Protein AF-A0A833GAB0-F1 (afdb_monomer)

Mean predicted aligned error: 6.9 Å

pLDDT: mean 89.68, std 9.38, range [55.53, 98.62]

Foldseek 3Di:
DVVCVQCVVVDDDDDVVVVVVCVVVLVVCLCVFQNVDDVRDLVSSLVSQLVSQLVVLLVVLVVCVVPPDRRDPVNSVVSSNVSSNVSSVVSSVVNVVVVVVVVVVVVVVVVVVVVVVVVVVD

Secondary structure (DSSP, 8-state):
-HHHHHHGGG-----HHHHHHHHHHHHHHHHHHTS-STT--HHHHHHHHHHHHHHHHHHHHHHHHHH-TT--HHHHHHHHHHHHHHHHHHHHHHHHHHHHHHHHHHHHHHHHHHHHHHHHH-

Structure (mmCIF, N/CA/C/O backbone):
data_AF-A0A833GAB0-F1
#
_entry.id   AF-A0A833GAB0-F1
#
loop_
_atom_site.group_PDB
_atom_site.id
_atom_site.type_symbol
_atom_site.label_atom_id
_atom_site.label_alt_id
_atom_site.label_comp_id
_atom_site.label_asym_id
_atom_site.label_entity_id
_atom_site.label_seq_id
_atom_site.pdbx_PDB_ins_code
_atom_site.Cartn_x
_atom_site.Cartn_y
_atom_site.Cartn_z
_atom_site.occupancy
_atom_site.B_iso_or_equiv
_atom_site.auth_seq_id
_atom_site.auth_comp_id
_atom_site.auth_asym_id
_atom_site.auth_atom_id
_atom_site.pdbx_PDB_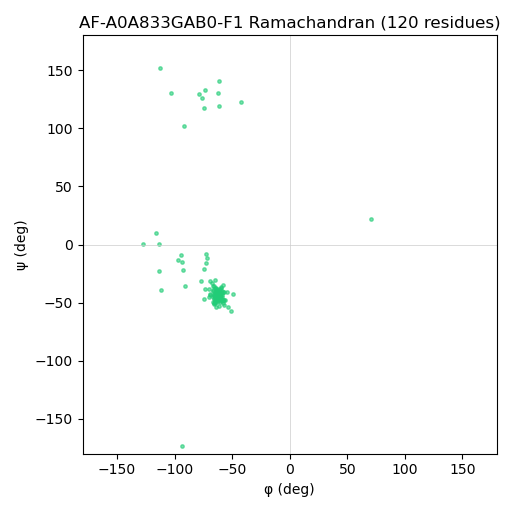model_num
ATOM 1 N N . ASP A 1 1 ? -1.378 11.165 -18.937 1.00 73.19 1 ASP A N 1
ATOM 2 C CA . ASP A 1 1 ? -0.339 11.292 -19.981 1.00 73.19 1 ASP A CA 1
ATOM 3 C C . ASP A 1 1 ? 1.059 10.921 -19.513 1.00 73.19 1 ASP A C 1
ATOM 5 O O . ASP A 1 1 ? 1.671 10.103 -20.180 1.00 73.19 1 ASP A O 1
ATOM 9 N N . PHE A 1 2 ? 1.523 11.391 -18.347 1.00 83.31 2 PHE A N 1
ATOM 10 C CA . PHE A 1 2 ? 2.854 11.055 -17.804 1.00 83.31 2 PHE A CA 1
ATOM 11 C C . PHE A 1 2 ? 3.175 9.546 -17.754 1.00 83.31 2 PHE A C 1
ATOM 13 O O . PHE A 1 2 ? 4.121 9.110 -18.390 1.00 83.31 2 PHE A O 1
ATOM 20 N N . PHE A 1 3 ? 2.377 8.712 -17.076 1.00 80.44 3 PHE A N 1
ATOM 21 C CA . PHE A 1 3 ? 2.670 7.268 -17.018 1.00 80.44 3 PHE A CA 1
ATOM 22 C C . PHE A 1 3 ? 2.643 6.607 -18.401 1.00 80.44 3 PHE A C 1
ATOM 24 O O . PHE A 1 3 ? 3.544 5.852 -18.746 1.00 80.44 3 PHE A O 1
ATOM 31 N N . LYS A 1 4 ? 1.652 6.934 -19.238 1.00 79.19 4 LYS A N 1
ATOM 32 C CA . LYS A 1 4 ? 1.565 6.382 -20.599 1.00 79.19 4 LYS A CA 1
ATOM 33 C C . LYS A 1 4 ? 2.793 6.727 -21.446 1.00 79.19 4 LYS A C 1
ATOM 35 O O . LYS A 1 4 ? 3.219 5.875 -22.210 1.00 79.19 4 LYS A O 1
ATOM 40 N N . SER A 1 5 ? 3.375 7.920 -21.303 1.00 83.62 5 SER A N 1
ATOM 41 C CA . SER A 1 5 ? 4.592 8.281 -22.044 1.00 83.62 5 SER A CA 1
ATOM 42 C C . SER A 1 5 ? 5.857 7.609 -21.511 1.00 83.62 5 SER A C 1
ATOM 44 O O . SER A 1 5 ? 6.832 7.507 -22.244 1.00 83.62 5 SER A O 1
ATOM 46 N N . GLN A 1 6 ? 5.855 7.157 -20.255 1.00 80.81 6 GLN A N 1
ATOM 47 C CA . GLN A 1 6 ? 7.010 6.502 -19.640 1.00 80.81 6 GLN A CA 1
ATOM 48 C C . GLN A 1 6 ? 7.001 4.982 -19.830 1.00 80.81 6 GLN A C 1
ATOM 50 O O . GLN A 1 6 ? 8.058 4.381 -19.971 1.00 80.81 6 GLN A O 1
ATOM 55 N N . VAL A 1 7 ? 5.819 4.357 -19.813 1.00 79.31 7 VAL A N 1
ATOM 56 C CA . VAL A 1 7 ? 5.689 2.888 -19.781 1.00 79.31 7 VAL A CA 1
ATOM 57 C C . VAL A 1 7 ? 4.779 2.322 -20.869 1.00 79.31 7 VAL A C 1
ATOM 59 O O . VAL A 1 7 ? 4.591 1.112 -20.933 1.00 79.31 7 VAL A O 1
ATOM 62 N N . GLY A 1 8 ? 4.200 3.166 -21.728 1.00 74.50 8 GLY A N 1
ATOM 63 C CA . GLY A 1 8 ? 3.215 2.761 -22.737 1.00 74.50 8 GLY A CA 1
ATOM 64 C C . GLY A 1 8 ? 3.722 1.681 -23.689 1.00 74.50 8 GLY A C 1
ATOM 65 O O . GLY A 1 8 ? 3.011 0.709 -23.937 1.00 74.50 8 GLY A O 1
ATOM 66 N N . ASP A 1 9 ? 4.974 1.796 -24.125 1.00 79.56 9 ASP A N 1
ATOM 67 C CA . ASP A 1 9 ? 5.606 0.847 -25.050 1.00 79.56 9 ASP A CA 1
ATOM 68 C C . ASP A 1 9 ? 5.919 -0.515 -24.395 1.00 79.56 9 ASP A C 1
ATOM 70 O O . ASP A 1 9 ? 6.225 -1.486 -25.084 1.00 79.56 9 ASP A O 1
ATOM 74 N N . MET A 1 10 ? 5.815 -0.611 -23.062 1.00 77.06 10 MET A N 1
ATOM 75 C CA . MET A 1 10 ? 6.002 -1.845 -22.287 1.00 77.06 10 MET A CA 1
ATOM 76 C C . MET A 1 10 ? 4.691 -2.586 -21.997 1.00 77.06 10 MET A C 1
ATOM 78 O O . MET A 1 10 ? 4.716 -3.698 -21.462 1.00 77.06 10 MET A O 1
ATOM 82 N N . LEU A 1 11 ? 3.538 -1.978 -22.288 1.00 80.31 11 LEU A N 1
ATOM 83 C CA . LEU A 1 11 ? 2.241 -2.538 -21.922 1.00 80.31 11 LEU A CA 1
ATOM 84 C C . LEU A 1 11 ? 1.884 -3.725 -22.824 1.00 80.31 11 LEU A C 1
ATOM 86 O O . LEU A 1 11 ? 1.702 -3.592 -24.031 1.00 80.31 11 LEU A O 1
ATOM 90 N N . GLY A 1 12 ? 1.744 -4.899 -22.211 1.00 83.06 12 GLY A N 1
ATOM 91 C CA . GLY A 1 12 ? 1.186 -6.089 -22.850 1.00 83.06 12 GLY A CA 1
ATOM 92 C C . GLY A 1 12 ? -0.319 -6.243 -22.613 1.00 83.06 12 GLY A C 1
ATOM 93 O O . GLY A 1 12 ? -0.977 -5.396 -22.006 1.00 83.06 12 GLY A O 1
ATOM 94 N N . ALA A 1 13 ? -0.869 -7.378 -23.048 1.00 87.50 13 ALA A N 1
ATOM 95 C CA . ALA A 1 13 ? -2.249 -7.744 -22.740 1.00 87.50 13 ALA A CA 1
ATOM 96 C C . ALA A 1 13 ? -2.469 -7.886 -21.222 1.00 87.50 13 ALA A C 1
ATOM 98 O O . ALA A 1 13 ? -1.634 -8.449 -20.506 1.00 87.50 13 ALA A O 1
ATOM 99 N N . LEU A 1 14 ? -3.625 -7.419 -20.741 1.00 86.44 14 LEU A N 1
ATOM 100 C CA . LEU A 1 14 ? -4.004 -7.513 -19.334 1.00 86.44 14 LEU A CA 1
ATOM 101 C C . LEU A 1 14 ? -4.099 -8.982 -18.897 1.00 86.44 14 LEU A C 1
ATOM 103 O O . LEU A 1 14 ? -4.928 -9.746 -19.391 1.00 86.44 14 LEU A O 1
ATOM 107 N N . ARG A 1 15 ? -3.279 -9.369 -17.917 1.00 92.75 15 ARG A N 1
ATOM 108 C CA . ARG A 1 15 ? -3.343 -10.694 -17.292 1.00 92.75 15 ARG A CA 1
ATOM 109 C C . ARG A 1 15 ? -4.261 -10.638 -16.073 1.00 92.75 15 ARG A C 1
ATOM 111 O O . ARG A 1 15 ? -3.856 -10.174 -15.011 1.00 92.75 15 ARG A O 1
ATOM 118 N N . LEU A 1 16 ? -5.493 -11.128 -16.225 1.00 93.94 16 LEU A N 1
ATOM 119 C CA . LEU A 1 16 ? -6.535 -11.024 -15.193 1.00 93.94 16 LEU A CA 1
ATOM 120 C C . LEU A 1 16 ? -6.195 -11.772 -13.898 1.00 93.94 16 LEU A C 1
ATOM 122 O O . LEU A 1 16 ? -6.403 -11.234 -12.815 1.00 93.94 16 LEU A O 1
ATOM 126 N N . VAL A 1 17 ? -5.655 -12.992 -13.997 1.00 96.06 17 VAL A N 1
ATOM 127 C CA . VAL A 1 17 ? -5.393 -13.834 -12.816 1.00 96.06 17 VAL A CA 1
ATOM 128 C C . VAL A 1 17 ? -4.391 -13.177 -11.849 1.00 96.06 17 VAL A C 1
ATOM 130 O O . VAL A 1 17 ? -4.749 -13.001 -10.684 1.00 96.06 17 VAL A O 1
ATOM 133 N N . PRO A 1 18 ? -3.191 -12.730 -12.285 1.00 93.94 18 PRO A N 1
ATOM 134 C CA . PRO A 1 18 ? -2.279 -11.990 -11.411 1.00 93.94 18 PRO A CA 1
ATOM 135 C C . PRO A 1 18 ? -2.876 -10.692 -10.858 1.00 93.94 18 PRO A C 1
ATOM 137 O O . PRO A 1 18 ? -2.640 -10.369 -9.697 1.00 93.94 18 PRO A O 1
ATOM 140 N N . ALA A 1 19 ? -3.667 -9.967 -11.658 1.00 93.56 19 ALA A N 1
ATOM 141 C CA . ALA A 1 19 ? -4.271 -8.708 -11.229 1.00 93.56 19 ALA A CA 1
ATOM 142 C C . ALA A 1 19 ? -5.247 -8.917 -10.062 1.00 93.56 19 ALA A C 1
ATOM 144 O O . ALA A 1 19 ? -5.137 -8.256 -9.032 1.00 93.56 19 ALA A O 1
ATOM 145 N N . VAL A 1 20 ? -6.167 -9.879 -10.185 1.00 96.62 20 VAL A N 1
ATOM 146 C CA . VAL A 1 20 ? -7.122 -10.201 -9.114 1.00 96.62 20 VAL A CA 1
ATOM 147 C C . VAL A 1 20 ? -6.394 -10.700 -7.866 1.00 96.62 20 VAL A C 1
ATOM 149 O O . VAL A 1 20 ? -6.688 -10.239 -6.763 1.00 96.62 20 VAL A O 1
ATOM 152 N N . ALA A 1 21 ? -5.418 -11.598 -8.030 1.00 97.25 21 ALA A N 1
ATOM 153 C CA . ALA A 1 21 ? -4.639 -12.126 -6.913 1.00 97.25 21 ALA A CA 1
ATOM 154 C C . ALA A 1 21 ? -3.912 -11.013 -6.143 1.00 97.25 21 ALA A C 1
ATOM 156 O O . ALA A 1 21 ? -3.965 -10.995 -4.914 1.00 97.25 2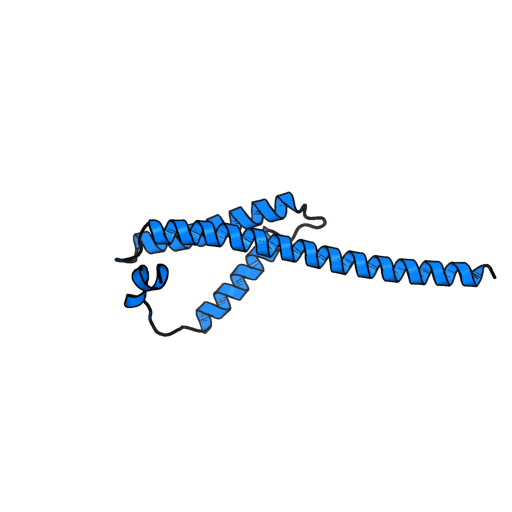1 ALA A O 1
ATOM 157 N N . PHE A 1 22 ? -3.301 -10.058 -6.853 1.00 95.19 22 PHE A N 1
ATOM 158 C CA . PHE A 1 22 ? -2.650 -8.897 -6.250 1.00 95.19 22 PHE A CA 1
ATOM 159 C C . PHE A 1 22 ? -3.617 -8.091 -5.378 1.00 95.19 22 PHE A C 1
ATOM 161 O O . PHE A 1 22 ? -3.322 -7.870 -4.208 1.00 95.19 22 PHE A O 1
ATOM 168 N N . TYR A 1 23 ? -4.787 -7.699 -5.894 1.00 94.69 23 TYR A N 1
ATOM 169 C 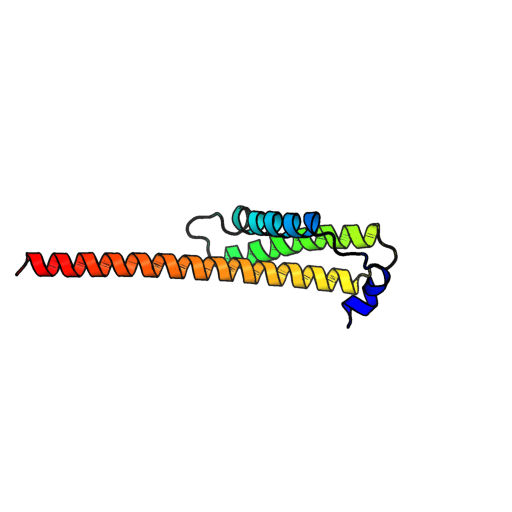CA . TYR A 1 23 ? -5.724 -6.863 -5.130 1.00 94.69 23 TYR A CA 1
ATOM 170 C C . TYR A 1 23 ? -6.268 -7.559 -3.880 1.00 94.69 23 TYR A C 1
ATOM 172 O O . TYR A 1 23 ? -6.421 -6.917 -2.837 1.00 94.69 23 TYR A O 1
ATOM 180 N N . LEU A 1 24 ? -6.534 -8.865 -3.963 1.00 97.69 24 LEU A N 1
ATOM 181 C CA . LEU A 1 24 ? -6.976 -9.655 -2.815 1.00 97.69 24 LEU A CA 1
ATOM 182 C C . LEU A 1 24 ? -5.875 -9.763 -1.753 1.00 97.69 24 LEU A C 1
ATOM 184 O O . LEU A 1 24 ? -6.127 -9.464 -0.586 1.00 97.69 24 LEU A O 1
ATOM 188 N N . LEU A 1 25 ? -4.653 -10.129 -2.153 1.00 97.62 25 LEU A N 1
ATOM 189 C CA . LEU A 1 25 ? -3.504 -10.235 -1.246 1.00 97.62 25 LEU A CA 1
ATOM 190 C C . LEU A 1 25 ? -3.149 -8.893 -0.611 1.00 97.62 25 LEU A C 1
ATOM 192 O O . LEU A 1 25 ? -2.921 -8.823 0.594 1.00 97.62 25 LEU A O 1
ATOM 196 N N . TYR A 1 26 ? -3.129 -7.828 -1.408 1.00 97.31 26 TYR A N 1
ATOM 197 C CA . TYR A 1 26 ? -2.784 -6.495 -0.938 1.00 97.31 26 TYR A CA 1
ATOM 198 C C . TYR A 1 26 ? -3.783 -6.003 0.108 1.00 97.31 26 TYR A C 1
ATOM 200 O O . TYR A 1 26 ? -3.400 -5.544 1.183 1.00 97.31 26 TYR A O 1
ATOM 208 N N . THR A 1 27 ? -5.076 -6.183 -0.173 1.00 96.06 27 THR A N 1
ATOM 209 C CA . THR A 1 27 ? -6.153 -5.823 0.754 1.00 96.06 27 THR A CA 1
ATOM 210 C C . THR A 1 27 ? -6.086 -6.659 2.029 1.00 96.06 27 THR A C 1
ATOM 212 O O . THR A 1 27 ? -6.187 -6.106 3.122 1.00 96.06 27 THR A O 1
ATOM 215 N N . ALA A 1 28 ? -5.855 -7.971 1.921 1.00 96.81 28 ALA A N 1
ATOM 216 C CA . ALA A 1 28 ? -5.645 -8.833 3.083 1.00 96.81 28 ALA A CA 1
ATOM 217 C C . ALA A 1 28 ? -4.450 -8.362 3.930 1.00 96.81 28 ALA A C 1
ATOM 219 O O . ALA A 1 28 ? -4.553 -8.300 5.153 1.00 96.81 28 ALA A O 1
ATOM 220 N N . GLY A 1 29 ? -3.352 -7.953 3.290 1.00 96.56 29 GLY A N 1
ATOM 221 C CA . GLY A 1 29 ? -2.192 -7.369 3.958 1.00 96.56 29 GLY A CA 1
ATOM 222 C C . GLY A 1 29 ? -2.535 -6.100 4.739 1.00 96.56 29 GLY A C 1
ATOM 223 O O . GLY A 1 29 ? -2.179 -5.998 5.910 1.00 96.56 29 GLY A O 1
ATOM 224 N N . ILE A 1 30 ? -3.299 -5.174 4.150 1.00 96.50 30 ILE A N 1
ATOM 225 C CA . ILE A 1 30 ? -3.783 -3.982 4.869 1.00 96.50 30 ILE A CA 1
ATOM 226 C C . ILE A 1 30 ? -4.592 -4.399 6.104 1.00 96.50 30 ILE A C 1
ATOM 228 O O . ILE A 1 30 ? -4.345 -3.904 7.204 1.00 96.50 30 ILE A O 1
ATOM 232 N N . LEU A 1 31 ? -5.531 -5.335 5.950 1.00 93.75 31 LEU A N 1
ATOM 233 C CA . LEU A 1 31 ? -6.372 -5.780 7.061 1.00 93.75 31 LEU A CA 1
ATOM 234 C C . LEU A 1 31 ? -5.545 -6.395 8.196 1.00 93.75 31 LEU A C 1
ATOM 236 O O . LEU A 1 31 ? -5.770 -6.054 9.353 1.00 93.75 31 LEU A O 1
ATOM 240 N N . VAL A 1 32 ? -4.572 -7.248 7.872 1.00 94.38 32 VAL A N 1
ATOM 241 C CA . VAL A 1 32 ? -3.749 -7.964 8.858 1.00 94.38 32 VAL A CA 1
ATOM 242 C C . VAL A 1 32 ? -2.713 -7.055 9.519 1.00 94.38 32 VAL A C 1
ATOM 244 O O . VAL A 1 32 ? -2.574 -7.069 10.739 1.00 94.38 32 VAL A O 1
ATOM 247 N N . PHE A 1 33 ? -1.978 -6.259 8.744 1.00 95.00 33 PHE A N 1
ATOM 248 C CA . PHE A 1 33 ? -0.830 -5.504 9.258 1.00 95.00 33 PHE A CA 1
ATOM 249 C C . PHE A 1 33 ? -1.178 -4.090 9.723 1.00 95.00 33 PHE A C 1
ATOM 251 O O . PHE A 1 33 ? -0.446 -3.519 10.528 1.00 95.00 33 PHE A O 1
ATOM 258 N N . VAL A 1 34 ? -2.281 -3.514 9.237 1.00 95.25 34 VAL A N 1
ATOM 259 C CA . VAL A 1 34 ? -2.654 -2.122 9.533 1.00 95.25 34 VAL A CA 1
ATOM 260 C C . VAL A 1 34 ? -3.909 -2.041 10.403 1.00 95.25 34 VAL A C 1
ATOM 262 O O . VAL A 1 34 ? -3.983 -1.187 11.289 1.00 95.25 34 VAL A O 1
ATOM 265 N N . SER A 1 35 ? -4.897 -2.908 10.165 1.00 88.62 35 SER A N 1
ATOM 266 C CA . SER A 1 35 ? -6.240 -2.781 10.757 1.00 88.62 35 SER A CA 1
ATOM 267 C C . SER A 1 35 ? -6.634 -3.885 11.745 1.00 88.62 35 SER A C 1
ATOM 269 O O . SER A 1 35 ? -7.739 -3.826 12.275 1.00 88.62 35 SER A O 1
ATOM 271 N N . ALA A 1 36 ? -5.772 -4.866 12.024 1.00 82.50 36 ALA A N 1
ATOM 272 C CA . ALA A 1 36 ? -6.137 -6.028 12.840 1.00 82.50 36 ALA A CA 1
ATOM 273 C C . ALA A 1 36 ? -6.287 -5.736 14.343 1.00 82.50 36 ALA A C 1
ATOM 275 O O . ALA A 1 36 ? -6.844 -6.556 15.069 1.00 82.50 36 ALA A O 1
ATOM 276 N N . SER A 1 37 ? -5.781 -4.601 14.835 1.00 78.44 37 SER A N 1
ATOM 277 C CA . SER A 1 37 ? -5.821 -4.287 16.264 1.00 78.44 37 SER A CA 1
ATOM 278 C C . SER A 1 37 ? -7.197 -3.787 16.713 1.00 78.44 37 SER A C 1
ATOM 280 O O . SER A 1 37 ? -7.765 -2.843 16.156 1.00 78.44 37 SER A O 1
ATOM 282 N N . GLU A 1 38 ? -7.728 -4.390 17.778 1.00 76.44 38 GLU A N 1
ATOM 283 C CA . GLU A 1 38 ? -8.922 -3.875 18.448 1.00 76.44 38 GLU A CA 1
ATOM 284 C C . GLU A 1 38 ? -8.645 -2.482 19.023 1.00 76.44 38 GLU A C 1
ATOM 286 O O . GLU A 1 38 ? -7.637 -2.245 19.690 1.00 76.44 38 GLU A O 1
ATOM 291 N N . GLY A 1 39 ? -9.536 -1.529 18.741 1.00 75.06 39 GLY A N 1
ATOM 292 C CA . GLY A 1 39 ? -9.354 -0.141 19.168 1.00 75.06 39 GLY A CA 1
ATOM 293 C C . GLY A 1 39 ? -8.238 0.605 18.428 1.00 75.06 39 GLY A C 1
ATOM 294 O O . GLY A 1 39 ? -7.744 1.602 18.958 1.00 75.06 39 GLY A O 1
ATOM 295 N N . ALA A 1 40 ? -7.853 0.155 17.223 1.00 79.25 40 ALA A N 1
ATOM 296 C CA . ALA A 1 40 ? -6.835 0.796 16.394 1.00 79.25 40 ALA A CA 1
ATOM 297 C C . ALA A 1 40 ? -6.973 2.330 16.386 1.00 79.25 40 ALA A C 1
ATOM 299 O O . ALA A 1 40 ? -8.011 2.897 16.028 1.00 79.25 40 ALA A O 1
ATOM 300 N N . ALA A 1 41 ? -5.905 3.017 16.794 1.00 89.88 41 ALA A N 1
ATOM 301 C CA . ALA A 1 41 ? -5.868 4.469 16.786 1.00 89.88 41 ALA A CA 1
ATOM 302 C C . ALA A 1 41 ? -5.726 4.980 15.347 1.00 89.88 41 ALA A C 1
ATOM 304 O O . ALA A 1 41 ? -4.822 4.562 14.628 1.00 89.88 41 ALA A O 1
ATOM 305 N N . VAL A 1 42 ? -6.540 5.970 14.964 1.00 93.75 42 VAL A N 1
ATOM 306 C CA . VAL A 1 42 ? -6.518 6.593 13.623 1.00 93.75 42 VAL A CA 1
ATOM 307 C C . VAL A 1 42 ? -5.104 7.005 13.203 1.00 93.75 42 VAL A C 1
ATOM 309 O O . VAL A 1 42 ? -4.694 6.749 12.077 1.00 93.75 42 VAL A O 1
ATOM 312 N N . ARG A 1 43 ? -4.324 7.589 14.124 1.00 94.12 43 ARG A N 1
ATOM 313 C CA . ARG A 1 43 ? -2.933 7.990 13.861 1.00 94.12 43 ARG A CA 1
ATOM 314 C C . ARG A 1 43 ? -2.027 6.797 13.545 1.00 94.12 43 ARG A C 1
ATOM 316 O O . ARG A 1 43 ? -1.184 6.904 12.660 1.00 94.12 43 ARG A O 1
ATOM 323 N N . ALA A 1 44 ? -2.192 5.685 14.261 1.00 94.56 44 ALA A N 1
ATOM 324 C CA . ALA A 1 44 ? -1.417 4.471 14.025 1.00 94.56 44 ALA A CA 1
ATOM 325 C C . ALA A 1 44 ? -1.808 3.830 12.688 1.00 94.56 44 ALA A C 1
ATOM 327 O O . ALA A 1 44 ? -0.931 3.490 11.907 1.00 94.56 44 ALA A O 1
ATOM 328 N N . THR A 1 45 ? -3.103 3.747 12.378 1.00 96.06 45 THR A N 1
ATOM 329 C CA . THR A 1 45 ? -3.605 3.236 11.092 1.00 96.06 45 THR A CA 1
ATOM 330 C C . THR A 1 45 ? -3.123 4.075 9.912 1.00 96.06 45 THR A C 1
ATOM 332 O O . THR A 1 45 ? -2.703 3.515 8.904 1.00 96.06 45 THR A O 1
ATOM 335 N N . LEU A 1 46 ? -3.108 5.404 10.044 1.00 97.19 46 LEU A N 1
ATOM 336 C CA . LEU A 1 46 ? -2.567 6.294 9.018 1.00 97.19 46 LEU A CA 1
ATOM 337 C C . LEU A 1 46 ? -1.067 6.045 8.799 1.00 97.19 46 LEU A C 1
ATOM 339 O O . LEU A 1 46 ? -0.632 5.887 7.662 1.00 97.19 46 LEU A O 1
ATOM 343 N N . LEU A 1 47 ? -0.284 5.975 9.883 1.00 97.06 47 LEU A N 1
ATOM 344 C CA . LEU A 1 47 ? 1.164 5.762 9.815 1.00 97.06 47 LEU A CA 1
ATOM 345 C C . LEU A 1 47 ? 1.516 4.378 9.259 1.00 97.06 47 LEU A C 1
ATOM 347 O O . LEU A 1 47 ? 2.298 4.279 8.319 1.00 97.06 47 LEU A O 1
ATOM 351 N N . TYR A 1 48 ? 0.939 3.312 9.813 1.00 96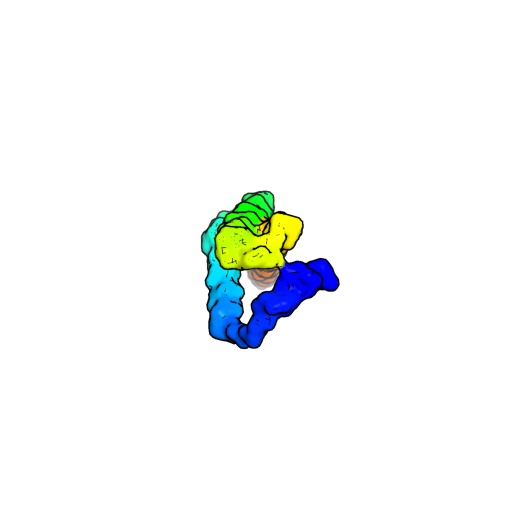.94 48 TYR A N 1
ATOM 352 C CA . TYR A 1 48 ? 1.215 1.950 9.362 1.00 96.94 48 TYR A CA 1
ATOM 353 C C . TYR A 1 48 ? 0.651 1.681 7.969 1.00 96.94 48 TYR A C 1
ATOM 355 O O . TYR A 1 48 ? 1.282 0.961 7.206 1.00 96.94 48 TYR A O 1
ATOM 363 N N . GLY A 1 49 ? -0.465 2.311 7.590 1.00 97.81 49 GLY A N 1
ATOM 364 C CA . GLY A 1 49 ? -0.955 2.286 6.214 1.00 97.81 49 GLY A CA 1
ATOM 365 C C . GLY A 1 49 ? 0.023 2.954 5.245 1.00 97.81 49 GLY A C 1
ATOM 366 O O . GLY A 1 49 ? 0.323 2.384 4.199 1.00 97.81 49 GLY A O 1
ATOM 367 N N . ALA A 1 50 ? 0.586 4.109 5.616 1.00 98.50 50 ALA A N 1
ATOM 368 C CA . ALA A 1 50 ? 1.608 4.778 4.813 1.00 98.50 50 ALA A CA 1
ATOM 369 C C . ALA A 1 50 ? 2.880 3.931 4.681 1.00 98.50 50 ALA A C 1
ATOM 371 O O . ALA A 1 50 ? 3.396 3.780 3.579 1.00 98.50 50 ALA A O 1
ATOM 372 N N . LEU A 1 51 ? 3.359 3.343 5.782 1.00 98.44 51 LEU A N 1
ATOM 373 C CA . LEU A 1 51 ? 4.549 2.487 5.788 1.00 98.44 51 LEU A CA 1
ATOM 374 C C . LEU A 1 51 ? 4.336 1.192 4.998 1.00 98.44 51 LEU A C 1
AT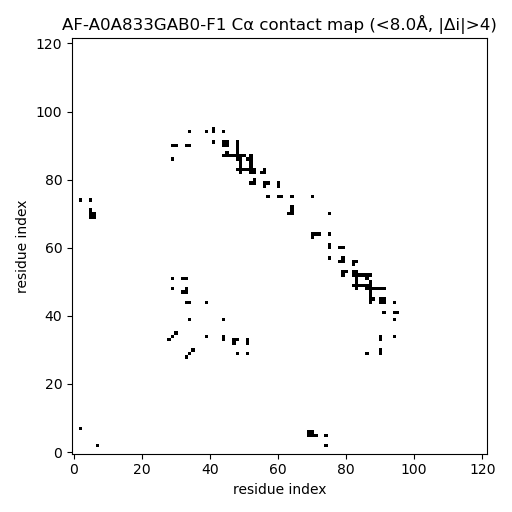OM 376 O O . LEU A 1 51 ? 5.208 0.801 4.230 1.00 98.44 51 LEU A O 1
ATOM 380 N N . PHE A 1 52 ? 3.180 0.541 5.145 1.00 98.31 52 PHE A N 1
ATOM 381 C CA . PHE A 1 52 ? 2.848 -0.657 4.375 1.00 98.31 52 PHE A CA 1
ATOM 382 C C . PHE A 1 52 ? 2.811 -0.349 2.873 1.00 98.31 52 PHE A C 1
ATOM 384 O O . PHE A 1 52 ? 3.445 -1.047 2.081 1.00 98.31 52 PHE A O 1
ATOM 391 N N . GLY A 1 53 ? 2.147 0.748 2.488 1.00 98.31 53 GLY A N 1
ATOM 392 C CA . GLY A 1 53 ? 2.136 1.234 1.110 1.00 98.31 53 GLY A CA 1
ATOM 393 C C . GLY A 1 53 ? 3.535 1.544 0.583 1.00 98.31 53 GLY A C 1
ATOM 394 O O . GLY A 1 53 ? 3.910 1.043 -0.475 1.00 98.31 53 GLY A O 1
ATOM 395 N N . LEU A 1 54 ? 4.328 2.288 1.361 1.00 98.62 54 LEU A N 1
ATOM 396 C CA . LEU A 1 54 ? 5.718 2.616 1.053 1.00 98.62 54 LEU A CA 1
ATOM 397 C C . LEU A 1 54 ? 6.533 1.355 0.764 1.00 98.62 54 LEU A C 1
ATOM 399 O O . LEU A 1 54 ? 7.154 1.278 -0.288 1.00 98.62 54 LEU A O 1
ATOM 403 N N . PHE A 1 55 ? 6.530 0.366 1.662 1.00 98.44 55 PHE A N 1
ATOM 404 C CA . PHE A 1 55 ? 7.343 -0.836 1.482 1.00 98.44 55 PHE A CA 1
ATOM 405 C C . PHE A 1 55 ? 6.914 -1.654 0.267 1.00 98.44 55 PHE A C 1
ATOM 407 O O . PHE A 1 55 ? 7.775 -2.086 -0.497 1.00 98.44 55 PHE A O 1
ATOM 414 N N . CYS A 1 56 ? 5.612 -1.860 0.057 1.00 98.06 56 CYS A N 1
ATOM 415 C CA . CYS A 1 56 ? 5.142 -2.650 -1.079 1.00 98.06 56 CYS A CA 1
ATOM 416 C C . CYS A 1 56 ? 5.476 -1.991 -2.419 1.00 98.06 56 CYS A C 1
ATOM 418 O O . CYS A 1 56 ? 6.049 -2.651 -3.286 1.00 98.06 56 CYS A O 1
ATOM 420 N N . TYR A 1 57 ? 5.156 -0.703 -2.574 1.00 98.06 57 TYR A N 1
ATOM 421 C CA . TYR A 1 57 ? 5.423 0.010 -3.822 1.00 98.06 57 TYR A CA 1
ATOM 422 C C . TYR A 1 57 ? 6.925 0.211 -4.021 1.00 98.06 57 TYR A C 1
ATOM 424 O O . TYR A 1 57 ? 7.431 -0.112 -5.085 1.00 98.06 57 TYR A O 1
ATOM 432 N N . ALA A 1 58 ? 7.688 0.578 -2.983 1.00 98.38 58 ALA A N 1
ATOM 433 C CA . ALA A 1 58 ? 9.143 0.697 -3.109 1.00 98.38 58 ALA A CA 1
ATOM 434 C C . ALA A 1 58 ? 9.800 -0.629 -3.495 1.00 98.38 58 ALA A C 1
ATOM 436 O O . ALA A 1 58 ? 10.675 -0.643 -4.351 1.00 98.38 58 ALA A O 1
ATOM 437 N N . THR A 1 59 ? 9.368 -1.755 -2.923 1.00 98.00 59 THR A N 1
ATOM 438 C CA . THR A 1 59 ? 9.919 -3.065 -3.305 1.00 98.00 59 THR A CA 1
ATOM 439 C C . THR A 1 59 ? 9.636 -3.377 -4.775 1.00 98.00 59 THR A C 1
ATOM 441 O O . THR A 1 59 ? 10.534 -3.833 -5.485 1.00 98.00 59 THR A O 1
ATOM 444 N N . PHE A 1 60 ? 8.418 -3.106 -5.253 1.00 96.19 60 PHE A N 1
ATOM 445 C CA . PHE A 1 60 ? 8.059 -3.284 -6.659 1.00 96.19 60 PHE A CA 1
ATOM 446 C C . PHE A 1 60 ? 8.863 -2.354 -7.577 1.00 96.19 60 PHE A C 1
ATOM 448 O O . PHE A 1 60 ? 9.539 -2.833 -8.484 1.00 96.19 60 PHE A O 1
ATOM 455 N N . ASP A 1 61 ? 8.854 -1.050 -7.307 1.00 97.44 61 ASP A N 1
ATOM 456 C CA . ASP A 1 61 ? 9.489 -0.029 -8.137 1.00 97.44 61 ASP A CA 1
ATOM 457 C C . ASP A 1 61 ? 11.011 -0.138 -8.168 1.00 97.44 61 ASP A C 1
ATOM 459 O O . ASP A 1 61 ? 11.619 0.006 -9.226 1.00 97.44 61 ASP A O 1
ATOM 463 N N . LEU A 1 62 ? 11.652 -0.439 -7.037 1.00 98.00 62 LEU A N 1
ATOM 464 C CA . LEU A 1 62 ? 13.099 -0.663 -6.998 1.00 98.00 62 LEU A CA 1
ATOM 465 C C . LEU A 1 62 ? 13.481 -1.931 -7.769 1.00 98.00 62 LEU A C 1
ATOM 467 O O . LEU A 1 62 ? 14.505 -1.949 -8.452 1.00 98.00 62 LEU A O 1
ATOM 471 N N . THR A 1 63 ? 12.642 -2.971 -7.721 1.00 96.94 63 THR A N 1
ATOM 472 C CA . THR A 1 63 ? 12.831 -4.164 -8.558 1.00 96.94 63 THR A CA 1
ATOM 473 C C . THR A 1 63 ? 12.650 -3.816 -10.034 1.00 96.94 63 THR A C 1
ATOM 475 O O . THR A 1 63 ? 13.471 -4.212 -10.858 1.00 96.94 63 THR A O 1
ATOM 478 N N . ALA A 1 64 ? 11.622 -3.035 -10.376 1.00 94.75 64 ALA A N 1
ATOM 479 C CA . ALA A 1 64 ? 11.361 -2.578 -11.735 1.00 94.75 64 ALA A CA 1
ATOM 480 C C . ALA A 1 64 ? 12.524 -1.738 -12.288 1.00 94.75 64 ALA A C 1
ATOM 482 O O . ALA A 1 64 ? 12.976 -2.008 -13.397 1.00 94.75 64 ALA A O 1
ATOM 483 N N . LEU A 1 65 ? 13.079 -0.808 -11.503 1.00 95.56 65 LEU A N 1
ATOM 484 C CA . LEU A 1 65 ? 14.288 -0.048 -11.852 1.00 95.56 65 LEU A CA 1
ATOM 485 C C . LEU A 1 65 ? 15.499 -0.952 -12.120 1.00 95.56 65 LEU A C 1
ATOM 487 O O . LEU A 1 65 ? 16.326 -0.630 -12.969 1.00 95.56 65 LEU A O 1
ATOM 491 N N . ALA A 1 66 ? 15.617 -2.073 -11.405 1.00 96.00 66 ALA A N 1
ATOM 492 C CA . ALA A 1 66 ? 16.733 -2.999 -11.567 1.00 96.00 66 ALA A CA 1
ATOM 493 C C . ALA A 1 66 ? 16.609 -3.894 -12.813 1.00 96.00 66 ALA A C 1
ATOM 495 O O . ALA A 1 66 ? 17.630 -4.286 -13.379 1.00 96.00 66 ALA A O 1
ATOM 496 N N . VAL A 1 67 ? 15.385 -4.241 -13.238 1.00 94.50 67 VAL A N 1
ATOM 497 C CA . VAL A 1 67 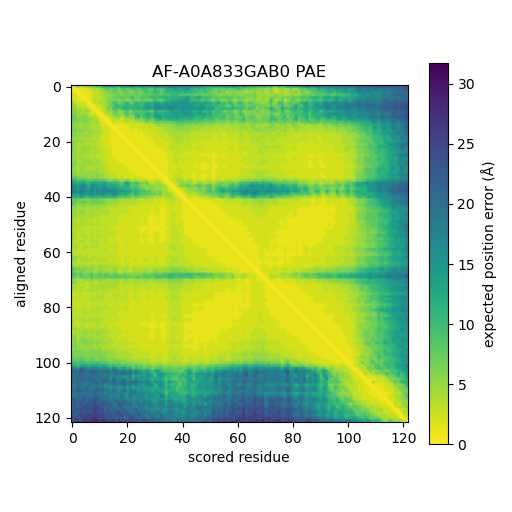? 15.159 -5.258 -14.287 1.00 94.50 67 VAL A CA 1
ATOM 498 C C . VAL A 1 67 ? 14.560 -4.717 -15.590 1.00 94.50 67 VAL A C 1
ATOM 500 O O . VAL A 1 67 ? 14.721 -5.348 -16.635 1.00 94.50 67 VAL A O 1
ATOM 503 N N . LEU A 1 68 ? 13.870 -3.571 -15.569 1.0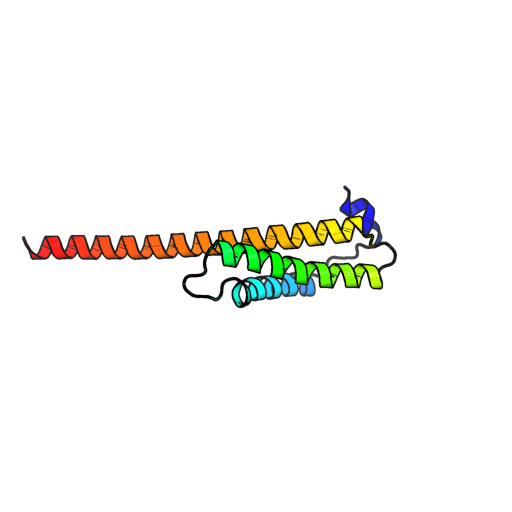0 89.62 68 LEU A N 1
ATOM 504 C CA . LEU A 1 68 ? 13.183 -3.003 -16.734 1.00 89.62 68 LEU A CA 1
ATOM 505 C C . LEU A 1 68 ? 13.974 -1.843 -17.345 1.00 89.62 68 LEU A C 1
ATOM 507 O O . LEU A 1 68 ? 14.339 -0.884 -16.676 1.00 89.62 68 LEU A O 1
ATOM 511 N N . ARG A 1 69 ? 14.170 -1.886 -18.668 1.00 82.81 69 ARG A N 1
ATOM 512 C CA . ARG A 1 69 ? 15.028 -0.934 -19.400 1.00 82.81 69 ARG A CA 1
ATOM 513 C C . ARG A 1 69 ? 14.565 0.529 -19.410 1.00 82.81 69 ARG A C 1
ATOM 515 O O . ARG A 1 69 ? 15.407 1.406 -19.546 1.00 82.81 69 ARG A O 1
ATOM 522 N N . GLN A 1 70 ? 13.263 0.789 -19.352 1.00 84.62 70 GLN A N 1
ATOM 523 C CA . GLN A 1 70 ? 12.680 2.140 -19.470 1.00 84.62 70 GLN A CA 1
ATOM 524 C C . GLN A 1 70 ? 11.949 2.585 -18.193 1.00 84.62 70 GLN A C 1
ATOM 526 O O . GLN A 1 70 ? 11.265 3.603 -18.213 1.00 84.62 70 GLN A O 1
ATOM 531 N N . TRP A 1 71 ? 12.076 1.853 -17.079 1.00 91.19 71 TRP A N 1
ATOM 532 C CA . TRP A 1 71 ? 11.515 2.318 -15.809 1.00 91.19 71 TRP A CA 1
ATOM 533 C C . TRP A 1 71 ? 12.412 3.420 -15.244 1.00 91.19 71 TRP A C 1
ATOM 535 O O . TRP A 1 71 ? 13.622 3.237 -15.126 1.00 91.19 71 TRP A O 1
ATOM 545 N N . THR A 1 72 ? 11.846 4.587 -14.939 1.00 92.56 72 THR A N 1
ATOM 546 C CA . THR A 1 72 ? 12.621 5.777 -14.561 1.00 92.56 72 THR A CA 1
ATOM 547 C C . THR A 1 72 ? 12.391 6.161 -13.101 1.00 92.56 72 THR A C 1
ATOM 549 O O . THR A 1 72 ? 11.326 5.920 -12.532 1.00 92.56 72 THR A O 1
ATOM 552 N N . TRP A 1 73 ? 13.385 6.803 -12.479 1.00 95.00 73 TRP A N 1
ATOM 553 C CA . TRP A 1 73 ? 13.277 7.288 -11.097 1.00 95.00 73 TRP A CA 1
ATOM 554 C C . TRP A 1 73 ? 12.072 8.208 -10.845 1.00 95.00 73 TRP A C 1
ATOM 556 O O . TRP A 1 73 ? 11.425 8.034 -9.814 1.00 95.00 73 TRP A O 1
ATOM 566 N N . PRO A 1 74 ? 11.711 9.153 -11.740 1.00 94.75 74 PRO A N 1
ATOM 567 C CA . PRO A 1 74 ? 10.519 9.975 -11.545 1.00 94.75 74 PRO A CA 1
ATOM 568 C C . PRO A 1 74 ? 9.224 9.162 -11.469 1.00 94.75 74 PRO A C 1
ATOM 570 O O . PRO A 1 74 ? 8.360 9.488 -10.660 1.00 94.75 74 PRO A O 1
ATOM 573 N N . VAL A 1 75 ? 9.096 8.101 -12.275 1.00 93.69 75 VAL A N 1
ATOM 574 C CA . VAL A 1 75 ? 7.942 7.190 -12.227 1.00 93.69 75 VAL A CA 1
ATOM 575 C C . VAL A 1 75 ? 7.924 6.437 -10.907 1.00 93.69 75 VAL A C 1
ATOM 577 O O . VAL A 1 75 ? 6.917 6.482 -10.210 1.00 93.69 75 VAL A O 1
ATOM 580 N N . ALA A 1 76 ? 9.056 5.838 -10.535 1.00 96.25 76 ALA A N 1
ATOM 581 C CA . ALA A 1 76 ? 9.185 5.081 -9.298 1.00 96.25 76 ALA A CA 1
ATOM 582 C C . ALA A 1 76 ? 8.852 5.924 -8.061 1.00 96.25 76 ALA A C 1
ATOM 584 O O . ALA A 1 76 ? 8.032 5.541 -7.238 1.00 96.25 76 ALA A O 1
ATOM 585 N N . LEU A 1 77 ? 9.440 7.115 -7.930 1.00 97.31 77 LEU A N 1
ATOM 586 C CA . LEU A 1 77 ? 9.178 7.983 -6.780 1.00 97.31 77 LEU A CA 1
ATOM 587 C C . LEU A 1 77 ? 7.722 8.462 -6.735 1.00 97.31 77 LEU A C 1
ATOM 589 O O . LEU A 1 77 ? 7.149 8.560 -5.649 1.00 97.31 77 LEU A O 1
ATOM 593 N N . ALA A 1 78 ? 7.122 8.743 -7.897 1.00 96.38 78 ALA A N 1
ATOM 594 C CA . ALA A 1 78 ? 5.714 9.109 -7.978 1.00 96.38 78 ALA A CA 1
ATOM 595 C C . ALA A 1 78 ? 4.804 7.948 -7.551 1.00 96.38 78 ALA A C 1
ATOM 597 O O . ALA A 1 78 ? 3.880 8.173 -6.768 1.00 96.38 78 ALA A O 1
ATOM 598 N N . ASP A 1 79 ? 5.076 6.726 -8.014 1.00 96.25 79 ASP A N 1
ATOM 599 C CA . ASP A 1 79 ? 4.262 5.550 -7.696 1.00 96.25 79 ASP A CA 1
ATOM 600 C C . ASP A 1 79 ? 4.422 5.128 -6.228 1.00 96.25 79 ASP A C 1
ATOM 602 O O . ASP A 1 79 ? 3.435 4.876 -5.542 1.00 96.25 79 ASP A O 1
ATOM 606 N N . ILE A 1 80 ? 5.632 5.213 -5.670 1.00 98.44 80 ILE A N 1
ATOM 607 C CA . ILE A 1 80 ? 5.889 4.991 -4.239 1.00 98.44 80 ILE A CA 1
ATOM 608 C C . ILE A 1 80 ? 5.119 5.991 -3.366 1.00 98.44 80 ILE A C 1
ATOM 610 O O . ILE A 1 80 ? 4.446 5.600 -2.405 1.00 98.44 80 ILE A O 1
ATOM 614 N N . ALA A 1 81 ? 5.205 7.287 -3.680 1.00 98.25 81 ALA A N 1
ATOM 615 C CA . ALA A 1 81 ? 4.508 8.329 -2.927 1.00 98.25 81 ALA A CA 1
ATOM 616 C C . ALA A 1 81 ? 2.984 8.164 -3.019 1.00 98.25 81 ALA A C 1
ATOM 618 O O . ALA A 1 81 ? 2.266 8.330 -2.023 1.00 98.25 81 ALA A O 1
ATOM 619 N N . TRP A 1 82 ? 2.493 7.798 -4.203 1.00 98.06 82 TRP A N 1
ATOM 620 C CA . TRP A 1 82 ? 1.089 7.497 -4.435 1.00 98.06 82 TRP A CA 1
ATOM 621 C C . TRP A 1 82 ? 0.635 6.264 -3.647 1.00 98.06 82 TRP A C 1
ATOM 623 O O . TRP A 1 82 ? -0.352 6.338 -2.914 1.00 98.06 82 TRP A O 1
ATOM 633 N N . GLY A 1 83 ? 1.391 5.170 -3.714 1.00 98.06 83 GLY A N 1
ATOM 634 C CA . GLY A 1 83 ? 1.137 3.916 -3.014 1.00 98.06 83 GLY A CA 1
ATOM 635 C C . GLY A 1 83 ? 1.072 4.079 -1.499 1.00 98.06 83 GLY A C 1
ATOM 636 O O . GLY A 1 83 ? 0.132 3.599 -0.859 1.00 98.06 83 GLY A O 1
ATOM 637 N N . ALA A 1 84 ? 2.009 4.828 -0.914 1.00 98.56 84 ALA A N 1
ATOM 638 C CA . ALA A 1 84 ? 1.974 5.180 0.505 1.00 98.56 84 ALA A CA 1
ATOM 639 C C . ALA A 1 84 ? 0.714 5.989 0.858 1.00 98.56 84 ALA A C 1
ATOM 641 O O . ALA A 1 84 ? -0.005 5.656 1.803 1.00 98.56 84 ALA A O 1
ATOM 642 N N . SER A 1 85 ? 0.402 7.017 0.065 1.00 98.44 85 SER A N 1
ATOM 643 C CA . SER A 1 85 ? -0.735 7.909 0.310 1.00 98.44 85 SER A CA 1
ATOM 644 C C . SER A 1 85 ? -2.077 7.181 0.210 1.00 98.44 85 SER A C 1
ATOM 646 O O . SER A 1 85 ? -2.897 7.255 1.128 1.00 98.44 85 SER A O 1
ATOM 648 N N . VAL A 1 86 ? -2.307 6.440 -0.878 1.00 98.12 86 VAL A N 1
ATOM 649 C CA . VAL A 1 86 ? -3.586 5.763 -1.123 1.00 98.12 86 VAL A CA 1
ATOM 650 C C . VAL A 1 86 ? -3.835 4.663 -0.095 1.00 98.12 86 VAL A C 1
ATOM 652 O O . VAL A 1 86 ? -4.966 4.495 0.359 1.00 98.12 86 VAL A O 1
ATOM 655 N N . THR A 1 87 ? -2.785 3.966 0.341 1.00 98.25 87 THR A N 1
ATOM 656 C CA . THR A 1 87 ? -2.886 2.908 1.353 1.00 98.25 87 THR A CA 1
ATOM 657 C C . THR A 1 87 ? -3.204 3.487 2.725 1.00 98.25 87 THR A C 1
ATOM 659 O O . THR A 1 87 ? -4.123 3.009 3.392 1.00 98.25 87 THR A O 1
ATOM 662 N N . ALA A 1 88 ? -2.524 4.569 3.119 1.00 98.06 88 ALA A N 1
ATOM 663 C CA . ALA A 1 88 ? -2.803 5.288 4.361 1.00 98.06 88 ALA A CA 1
ATOM 664 C C . ALA A 1 88 ? -4.255 5.782 4.421 1.00 98.06 88 ALA A C 1
ATOM 666 O O . ALA A 1 88 ? -4.954 5.566 5.416 1.00 98.06 88 ALA A O 1
ATOM 667 N N . ILE A 1 89 ? -4.724 6.412 3.339 1.00 98.12 89 ILE A N 1
ATOM 668 C CA . ILE A 1 89 ? -6.088 6.940 3.236 1.00 98.12 89 ILE A CA 1
ATOM 669 C C . ILE A 1 89 ? -7.106 5.800 3.257 1.00 98.12 89 ILE A C 1
ATOM 671 O O . ILE A 1 89 ? -8.065 5.864 4.023 1.00 98.12 89 ILE A O 1
ATOM 675 N N . SER A 1 90 ? -6.890 4.742 2.473 1.00 96.81 90 SER A N 1
ATOM 676 C CA . SER A 1 90 ? -7.827 3.617 2.367 1.00 96.81 90 SER A CA 1
ATOM 677 C C . SER A 1 90 ? -7.967 2.868 3.690 1.00 96.81 90 SER A C 1
ATOM 679 O O . SER A 1 90 ? -9.087 2.623 4.139 1.00 96.81 90 SER A O 1
ATOM 681 N N . ALA A 1 91 ? -6.851 2.569 4.362 1.00 96.75 91 ALA A N 1
ATOM 682 C CA . ALA A 1 91 ? -6.866 1.914 5.668 1.00 96.75 91 ALA A CA 1
ATOM 683 C C . ALA A 1 91 ? -7.571 2.780 6.724 1.00 96.75 91 ALA A C 1
ATOM 685 O O . ALA A 1 91 ? -8.405 2.295 7.492 1.00 96.75 91 ALA A O 1
ATOM 686 N N . THR A 1 92 ? -7.286 4.085 6.731 1.00 96.75 92 THR A N 1
ATOM 687 C CA . THR A 1 92 ? -7.900 5.027 7.675 1.00 96.75 92 THR A CA 1
ATOM 688 C C . THR A 1 92 ? -9.398 5.179 7.422 1.00 96.75 92 THR A C 1
ATOM 690 O O . THR A 1 92 ? -10.191 5.120 8.361 1.00 96.75 92 THR A O 1
ATOM 693 N N . ALA A 1 93 ? -9.811 5.330 6.163 1.00 96.12 93 ALA A N 1
ATOM 694 C CA . ALA A 1 93 ? -11.217 5.392 5.784 1.00 96.12 93 ALA A CA 1
ATOM 695 C C . ALA A 1 93 ? -11.953 4.103 6.175 1.00 96.12 93 ALA A C 1
ATOM 697 O O . ALA A 1 93 ? -13.026 4.175 6.774 1.00 96.12 93 ALA A O 1
ATOM 698 N N . GLY A 1 94 ? -11.348 2.937 5.924 1.00 94.00 94 GLY A N 1
ATOM 699 C CA . GLY A 1 94 ? -11.878 1.638 6.337 1.00 94.00 94 GLY A CA 1
ATOM 700 C C . GLY A 1 94 ? -12.118 1.559 7.845 1.00 94.00 94 GLY A C 1
ATOM 701 O O . GLY A 1 94 ? -13.219 1.211 8.276 1.00 94.00 94 GLY A O 1
ATOM 702 N N . LEU A 1 95 ? -11.141 1.981 8.653 1.00 94.00 95 LEU A N 1
ATOM 703 C CA . LEU A 1 95 ? -11.282 2.045 10.109 1.00 94.00 95 LEU A CA 1
ATOM 704 C C . LEU A 1 95 ? -12.411 2.994 10.545 1.00 94.00 95 LEU A C 1
ATOM 706 O O . LEU A 1 95 ? -13.204 2.657 11.425 1.00 94.00 95 LEU A O 1
ATOM 710 N N . LEU A 1 96 ? -12.500 4.189 9.954 1.00 93.75 96 LEU A N 1
ATOM 711 C CA . LEU A 1 96 ? -13.537 5.166 10.298 1.00 93.75 96 LEU A CA 1
ATOM 712 C C . LEU A 1 96 ? -14.939 4.645 9.968 1.00 93.75 96 LEU A C 1
ATOM 714 O O . LEU A 1 96 ? -15.854 4.796 10.782 1.00 93.75 96 LEU A O 1
ATOM 718 N N . VAL A 1 97 ? -15.101 3.999 8.813 1.00 93.62 97 VAL A N 1
ATOM 719 C CA . VAL A 1 97 ? -16.362 3.370 8.405 1.00 93.62 97 VAL A CA 1
ATOM 720 C C . VAL A 1 97 ? -16.716 2.223 9.349 1.00 93.62 97 VAL A C 1
ATOM 722 O O . VAL A 1 97 ? -17.833 2.198 9.866 1.00 93.62 97 VAL A O 1
ATOM 725 N N . ALA A 1 98 ? -15.771 1.327 9.649 1.00 90.81 98 ALA A N 1
ATOM 726 C CA . ALA A 1 98 ? -15.985 0.225 10.587 1.00 90.81 98 ALA A CA 1
ATOM 727 C C . ALA A 1 98 ? -16.426 0.741 11.968 1.00 90.81 98 ALA A C 1
ATOM 729 O O . ALA A 1 98 ? -17.457 0.326 12.499 1.00 90.81 98 ALA A O 1
ATOM 730 N N . ASN A 1 99 ? -15.725 1.742 12.505 1.00 89.94 99 ASN A N 1
ATOM 731 C CA . ASN A 1 99 ? -16.073 2.375 13.775 1.00 89.94 99 ASN A CA 1
ATOM 732 C C . ASN A 1 99 ? -17.457 3.039 13.748 1.00 89.94 99 ASN A C 1
ATOM 734 O O . ASN A 1 99 ? -18.204 2.961 14.728 1.00 89.94 99 ASN A O 1
ATOM 738 N N . ALA A 1 100 ? -17.823 3.699 12.647 1.00 89.44 100 ALA A N 1
ATOM 739 C CA . ALA A 1 100 ? -19.134 4.323 12.497 1.00 89.44 100 ALA A CA 1
ATOM 740 C C . ALA A 1 100 ? -20.266 3.283 12.487 1.00 89.44 100 ALA A C 1
ATOM 742 O O . ALA A 1 100 ? -21.300 3.504 13.126 1.00 89.44 100 ALA A O 1
ATOM 743 N N . LEU A 1 101 ? -20.065 2.147 11.814 1.00 89.38 101 LEU A N 1
ATOM 744 C CA . LEU A 1 101 ? -21.029 1.046 11.769 1.00 89.38 101 LEU A CA 1
ATOM 745 C C . LEU A 1 101 ? -21.221 0.414 13.156 1.00 89.38 101 LEU A C 1
ATOM 747 O O . LEU A 1 101 ? -22.359 0.299 13.618 1.00 89.38 101 LEU A O 1
ATOM 751 N N . THR A 1 102 ? -20.136 0.124 13.878 1.00 87.12 102 THR A N 1
ATOM 752 C CA . THR A 1 102 ? -20.205 -0.461 15.230 1.00 87.12 102 THR A CA 1
ATOM 753 C C . THR A 1 102 ? -20.872 0.484 16.236 1.00 87.12 102 THR A C 1
ATOM 755 O O . THR A 1 102 ? -21.749 0.075 17.001 1.00 87.12 102 THR A O 1
ATOM 758 N N . ARG A 1 103 ? -20.542 1.786 16.205 1.00 80.44 103 ARG A N 1
ATOM 759 C CA . ARG A 1 103 ? -21.168 2.799 17.082 1.00 80.44 103 ARG A CA 1
ATOM 760 C C . ARG A 1 103 ? -22.670 2.950 16.830 1.00 80.44 103 ARG A C 1
ATOM 762 O O . ARG A 1 103 ? -23.427 3.146 17.781 1.00 80.44 103 ARG A O 1
ATOM 769 N N . ARG A 1 104 ? -23.113 2.881 15.568 1.00 77.75 104 ARG A N 1
ATOM 770 C CA . ARG A 1 104 ? -24.542 2.943 15.208 1.00 77.75 104 ARG A CA 1
ATOM 771 C C . ARG A 1 104 ? -25.309 1.728 15.735 1.00 77.75 104 ARG A C 1
ATOM 773 O O . ARG A 1 104 ? -26.377 1.916 16.315 1.00 77.75 104 ARG A O 1
ATOM 780 N N . GLY A 1 105 ? -24.744 0.524 15.613 1.00 77.62 105 GLY A N 1
ATOM 781 C CA . GLY A 1 105 ? -25.339 -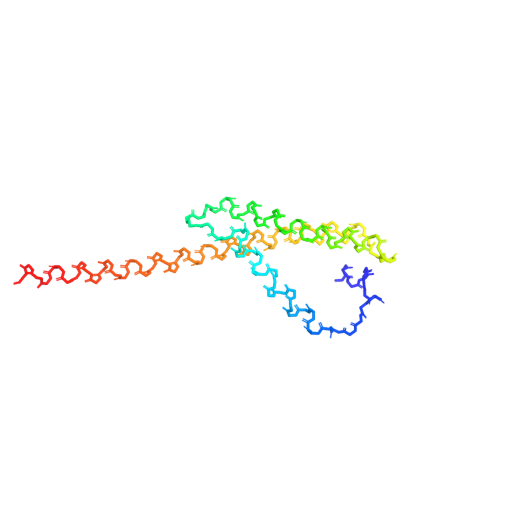0.705 16.155 1.00 77.62 105 GLY A CA 1
ATOM 782 C C . GLY A 1 105 ? -25.530 -0.655 17.675 1.00 77.62 105 GLY A C 1
ATOM 783 O O . GLY A 1 105 ? -26.630 -0.893 18.175 1.00 77.62 105 GLY A O 1
ATOM 784 N N . LEU A 1 106 ? -24.494 -0.231 18.408 1.00 77.88 106 LEU A N 1
ATOM 785 C CA . LEU A 1 106 ? -24.540 -0.074 19.869 1.00 77.88 106 LEU A CA 1
ATOM 786 C C . LEU A 1 106 ? -25.604 0.938 20.324 1.00 77.88 106 LEU A C 1
ATOM 788 O O . LEU A 1 106 ? -26.358 0.671 21.260 1.00 77.88 106 LEU A O 1
ATOM 792 N N . ARG A 1 107 ? -25.711 2.089 19.643 1.00 78.19 107 ARG A N 1
ATOM 793 C CA . ARG A 1 107 ? -26.732 3.107 19.951 1.00 78.19 107 ARG A CA 1
ATOM 794 C C . ARG A 1 107 ? -28.156 2.588 19.742 1.00 78.19 107 ARG A C 1
ATOM 796 O O . ARG A 1 107 ? -29.022 2.888 20.558 1.00 78.19 107 ARG A O 1
ATOM 803 N N . GLY A 1 108 ? -28.399 1.799 18.694 1.00 78.31 108 GLY A N 1
ATOM 804 C CA . GLY A 1 108 ? -29.707 1.185 18.444 1.00 78.31 108 GLY A CA 1
ATOM 805 C C . GLY A 1 108 ? -30.134 0.235 19.566 1.00 78.31 108 GLY A C 1
ATOM 806 O O . GLY A 1 108 ? -31.252 0.336 20.070 1.00 78.31 108 GLY A O 1
ATOM 807 N N . ILE A 1 109 ? -29.219 -0.624 20.022 1.00 79.25 109 ILE A N 1
ATOM 808 C CA . ILE A 1 109 ? -29.467 -1.565 21.126 1.00 79.25 109 ILE A CA 1
ATOM 809 C C . ILE A 1 109 ? -29.758 -0.816 22.434 1.00 79.25 109 ILE A C 1
ATOM 811 O O . ILE A 1 109 ? -30.747 -1.108 23.106 1.00 79.25 109 ILE A O 1
ATOM 815 N N . LEU A 1 110 ? -28.953 0.197 22.770 1.00 82.06 110 LEU A N 1
ATOM 816 C CA . LEU A 1 110 ? -29.161 1.029 23.962 1.00 82.06 110 LEU A CA 1
ATOM 817 C C . LEU A 1 110 ? -30.530 1.726 23.962 1.00 82.06 110 LEU A C 1
ATOM 819 O O . LEU A 1 110 ? -31.188 1.784 25.000 1.00 82.06 110 LEU A O 1
ATOM 823 N N . LEU A 1 111 ? -30.993 2.219 22.808 1.00 83.88 111 LEU A N 1
ATOM 824 C CA . LEU A 1 111 ? -32.320 2.832 22.685 1.00 83.88 111 LEU A CA 1
ATOM 825 C C . LEU A 1 111 ? -33.454 1.817 22.890 1.00 83.88 111 LEU A C 1
ATOM 827 O O . LEU A 1 111 ? -34.443 2.143 23.549 1.00 83.88 111 LEU A O 1
ATOM 831 N N . ILE A 1 112 ? -33.310 0.587 22.384 1.00 80.56 112 ILE A N 1
ATOM 832 C CA . ILE A 1 112 ? -34.287 -0.493 22.599 1.00 80.56 112 ILE A CA 1
ATOM 833 C C . ILE A 1 112 ? -34.360 -0.864 24.084 1.00 80.56 112 ILE A C 1
ATOM 835 O O . ILE A 1 112 ? -35.456 -0.930 24.644 1.00 80.56 112 ILE A O 1
ATOM 839 N N . LEU A 1 113 ? -33.210 -1.055 24.738 1.00 83.88 113 LEU A N 1
ATOM 840 C CA . LEU A 1 113 ? -33.145 -1.394 26.162 1.00 83.88 113 LEU A CA 1
ATOM 841 C C . LEU A 1 113 ? -33.720 -0.276 27.037 1.00 83.88 113 LEU A C 1
ATOM 843 O O . LEU A 1 113 ? -34.533 -0.544 27.922 1.00 83.88 113 LEU A O 1
ATOM 847 N N . ARG A 1 114 ? -33.389 0.987 26.739 1.00 85.00 114 ARG A N 1
ATOM 848 C CA . ARG A 1 114 ? -33.957 2.150 27.435 1.00 85.00 114 ARG A CA 1
ATOM 849 C C . ARG A 1 114 ? -35.479 2.212 27.284 1.00 85.00 114 ARG A C 1
ATOM 851 O O . ARG A 1 114 ? -36.173 2.434 28.269 1.00 85.00 114 ARG A O 1
ATOM 858 N N . ARG A 1 115 ? -36.011 1.961 26.082 1.00 81.50 115 ARG A N 1
ATOM 859 C CA . ARG A 1 115 ? -37.462 1.954 25.821 1.00 81.50 115 ARG A CA 1
ATOM 860 C C . ARG A 1 115 ? -38.186 0.802 26.526 1.00 81.50 115 ARG A C 1
ATOM 862 O O . ARG A 1 115 ? -39.339 0.969 26.914 1.00 81.50 115 ARG A O 1
ATOM 869 N N . LYS A 1 116 ? -37.538 -0.358 26.678 1.00 71.19 116 LYS A N 1
ATOM 870 C CA . LYS A 1 116 ? -38.103 -1.516 27.388 1.00 71.19 116 LYS A CA 1
ATOM 871 C C . LYS A 1 116 ? -38.110 -1.306 28.906 1.00 71.19 116 LYS A C 1
ATOM 873 O O . LYS A 1 116 ? -39.089 -1.672 29.536 1.00 71.19 116 LYS A O 1
ATOM 878 N N . SER A 1 117 ? -37.070 -0.677 29.458 1.00 69.56 117 SER A N 1
ATOM 879 C CA . SER A 1 117 ? -36.977 -0.348 30.887 1.00 69.56 117 SER A CA 1
ATOM 880 C C . SER A 1 117 ? -38.056 0.649 31.326 1.00 69.56 117 SER A C 1
ATOM 882 O O . SER A 1 117 ? -38.743 0.398 32.305 1.00 69.56 117 SER A O 1
ATOM 884 N N . VAL A 1 118 ? -38.297 1.714 30.548 1.00 70.31 118 VAL A N 1
ATOM 885 C CA . VAL A 1 118 ? -39.376 2.684 30.840 1.00 70.31 118 VAL A CA 1
ATOM 886 C C . VAL A 1 118 ? -40.748 2.003 30.898 1.00 70.31 118 VAL A C 1
ATOM 888 O O . VAL A 1 118 ? -41.510 2.250 31.816 1.00 70.31 118 VAL A O 1
ATOM 891 N N . ARG A 1 119 ? -41.027 1.063 29.986 1.00 68.75 119 ARG A N 1
ATOM 892 C CA . ARG A 1 119 ? -42.314 0.348 29.926 1.00 68.75 119 ARG A CA 1
ATOM 893 C C . ARG A 1 119 ? -42.532 -0.687 31.045 1.00 68.75 119 ARG A C 1
ATOM 895 O O . ARG A 1 119 ? -43.589 -1.294 31.083 1.00 68.75 119 ARG A O 1
ATOM 902 N N . ILE A 1 120 ? -41.525 -0.982 31.867 1.00 66.31 120 ILE A N 1
ATOM 903 C CA . ILE A 1 120 ? -41.657 -1.902 33.015 1.00 66.31 120 ILE A CA 1
ATOM 904 C C . ILE A 1 120 ? -41.994 -1.126 34.302 1.00 66.31 120 ILE A C 1
ATOM 906 O O . ILE A 1 120 ? -42.389 -1.731 35.293 1.00 66.31 120 ILE A O 1
ATOM 910 N N . ILE A 1 121 ? -41.821 0.199 34.294 1.00 62.47 121 ILE A N 1
ATOM 911 C CA . ILE A 1 121 ? -42.003 1.069 35.464 1.00 62.47 121 ILE A CA 1
ATOM 912 C C . ILE A 1 121 ? -43.407 1.719 35.466 1.00 62.47 121 ILE A C 1
ATOM 914 O O . ILE A 1 121 ? -43.825 2.230 36.502 1.00 62.47 121 ILE A O 1
ATOM 918 N N . ASP A 1 122 ? -44.129 1.646 34.342 1.00 55.53 122 ASP A N 1
ATOM 919 C CA . ASP A 1 122 ? -45.538 2.044 34.175 1.00 55.53 122 ASP A CA 1
ATOM 920 C C . ASP A 1 122 ? -46.471 0.823 34.275 1.00 55.53 122 ASP A C 1
ATOM 922 O O . ASP A 1 122 ? -47.565 0.955 34.869 1.00 55.53 122 ASP A O 1
#

Solvent-accessible surface area (backbone atoms only — not comparable to full-atom values): 6628 Å² total;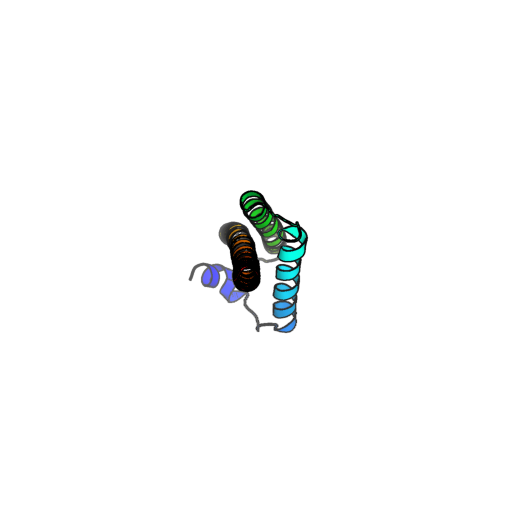 per-residue (Å²): 108,71,64,54,78,56,47,48,94,72,65,71,83,86,61,62,68,65,52,55,51,47,58,53,53,51,51,50,46,47,43,62,76,39,59,60,54,86,85,65,49,65,71,56,23,31,51,43,15,24,51,52,19,32,53,54,33,41,55,51,37,56,49,39,52,75,74,39,96,64,54,46,70,73,56,36,54,50,48,21,55,46,34,11,50,54,34,12,50,51,46,33,51,50,51,52,51,52,52,52,54,54,54,52,54,54,52,53,52,52,52,52,52,54,57,52,54,58,65,73,77,112

Sequence (122 aa):
DFFKSQVGDMLGALRLVPAVAFYLLYTAGILVFVSASEGAAVRATLLYGALFGLFCYATFDLTALAVLRQWTWPVALADIAWGASVTAISATAGLLVANALTRRGLRGILLILRRKSVRIID

Nearest PDB structures (foldseek):
  7v2c-assembly1_V  TM=7.420E-01  e=2.057E+00  Sus scrofa
  6zka-assembly1_V  TM=7.256E-01  e=4.228E+00  Ovis aries
  6zkd-assembly1_V  TM=7.825E-01  e=4.469E+00  Ovis aries
  5gup-assembly1_V  TM=7.751E-01  e=7.779E+00  Sus scrofa

Radius of gyration: 21.78 Å; Cα contacts (8 Å, |Δi|>4): 87; chains: 1; bounding box: 62×25×60 Å